Protein AF-A0A652JST8-F1 (afdb_monomer)

Foldseek 3Di:
DQDDDVSVVVVVCVVVCVVCPPPPVVVVLVVCCVVPNVPVSVVVVVVVVVVVVVVCVVVVVVCVVPDPPVVVVVVVVVVVVVVVVVVVVVVVVD

Solvent-accessible surface area (backbone atoms only — not comparable to full-atom values): 5382 Å² total; per-residue (Å²): 131,82,82,52,69,68,60,44,48,52,52,53,50,51,54,51,51,63,73,56,60,88,39,72,66,56,58,52,49,51,52,44,19,74,76,68,37,57,69,60,36,51,54,51,52,51,53,49,54,53,50,54,49,51,51,49,50,57,52,48,56,56,46,61,75,79,42,62,66,70,57,56,53,51,52,52,50,50,52,52,51,52,50,51,51,50,55,55,52,48,67,75,74,107

Radius of gyration: 17.37 Å; Cα contacts (8 Å, |Δi|>4): 16; chains: 1; bounding box: 38×23×46 Å

Structure (mmCIF, N/CA/C/O backbone):
data_AF-A0A652JST8-F1
#
_entry.id   AF-A0A652JST8-F1
#
loop_
_atom_site.group_PDB
_atom_site.id
_atom_site.type_symbol
_atom_site.label_atom_id
_atom_site.label_alt_id
_atom_site.label_comp_id
_atom_site.label_asym_id
_atom_site.label_entity_id
_atom_site.label_seq_id
_atom_site.pdbx_PDB_ins_code
_atom_site.Cartn_x
_atom_site.Cartn_y
_atom_site.Cartn_z
_atom_site.occupancy
_atom_site.B_iso_or_equiv
_atom_site.auth_seq_id
_atom_site.auth_comp_id
_atom_site.auth_asym_id
_atom_site.auth_atom_id
_atom_site.pdbx_PDB_model_num
ATOM 1 N N . THR A 1 1 ? -5.415 -17.107 18.374 1.00 58.59 1 THR A N 1
ATOM 2 C CA . THR A 1 1 ? -4.929 -15.712 18.337 1.00 58.59 1 THR A CA 1
ATOM 3 C C . THR A 1 1 ? -3.473 -15.741 17.926 1.00 58.59 1 THR A C 1
ATOM 5 O O . THR A 1 1 ? -2.702 -16.483 18.513 1.00 58.59 1 THR A O 1
ATOM 8 N N . VAL A 1 2 ? -3.101 -15.028 16.864 1.00 67.75 2 VAL A N 1
ATOM 9 C CA . VAL A 1 2 ? -1.706 -14.954 16.409 1.00 67.75 2 VAL A CA 1
ATOM 10 C C . VAL A 1 2 ? -0.987 -13.964 17.327 1.00 67.75 2 VAL A C 1
ATOM 12 O O . VAL A 1 2 ? -1.072 -12.757 17.127 1.00 67.75 2 VAL A O 1
ATOM 15 N N . THR A 1 3 ? -0.385 -14.451 18.410 1.00 75.56 3 THR A N 1
ATOM 16 C CA . THR A 1 3 ? 0.273 -13.605 19.419 1.00 75.56 3 THR A CA 1
ATOM 17 C C . THR A 1 3 ? 1.783 -13.785 19.333 1.00 75.56 3 THR A C 1
ATOM 19 O O . THR A 1 3 ? 2.311 -14.810 19.752 1.00 75.56 3 THR A O 1
ATOM 22 N N . GLY A 1 4 ? 2.474 -12.800 18.756 1.00 89.31 4 GLY A N 1
ATOM 23 C CA . GLY A 1 4 ? 3.933 -12.770 18.623 1.00 89.31 4 GLY A CA 1
ATOM 24 C C . GLY A 1 4 ? 4.376 -11.960 17.403 1.00 89.31 4 GLY A C 1
ATOM 25 O O . GLY A 1 4 ? 3.635 -11.865 16.428 1.00 89.31 4 GLY A O 1
ATOM 26 N N . PHE A 1 5 ? 5.584 -11.390 17.438 1.00 91.75 5 PHE A N 1
ATOM 27 C CA . PHE A 1 5 ? 6.112 -10.585 16.328 1.00 91.75 5 PHE A CA 1
ATOM 28 C C . PHE A 1 5 ? 6.219 -11.393 15.027 1.00 91.75 5 PHE A C 1
ATOM 30 O O . PHE A 1 5 ? 5.640 -11.003 14.019 1.00 91.75 5 PHE A O 1
ATOM 37 N N . TRP A 1 6 ? 6.900 -12.545 15.063 1.00 94.69 6 TRP A N 1
ATOM 38 C CA . TRP A 1 6 ? 7.137 -13.363 13.869 1.00 94.69 6 TRP A CA 1
ATOM 39 C C . TRP A 1 6 ? 5.852 -13.861 13.198 1.00 94.69 6 TRP A C 1
ATOM 41 O O . TRP A 1 6 ? 5.744 -13.711 11.982 1.00 94.69 6 TRP A O 1
ATOM 51 N N . PRO A 1 7 ? 4.854 -14.386 13.937 1.00 93.62 7 PRO A N 1
ATOM 52 C CA . PRO A 1 7 ? 3.604 -14.822 13.325 1.00 93.62 7 PRO A CA 1
ATOM 53 C C . PRO A 1 7 ? 2.761 -13.672 12.748 1.00 93.62 7 PRO A C 1
ATOM 55 O O . PRO A 1 7 ? 2.131 -13.846 11.708 1.00 93.62 7 PRO A O 1
ATOM 58 N N . VAL A 1 8 ? 2.749 -12.495 13.390 1.00 92.50 8 VAL A N 1
ATOM 59 C CA . VAL A 1 8 ? 2.044 -11.303 12.874 1.00 92.50 8 VAL A CA 1
ATOM 60 C C . VAL A 1 8 ? 2.746 -10.750 11.636 1.00 92.50 8 VAL A C 1
ATOM 62 O O . VAL A 1 8 ? 2.090 -10.430 10.648 1.00 92.50 8 VAL A O 1
ATOM 65 N N . TYR A 1 9 ? 4.078 -10.674 11.664 1.00 92.19 9 TYR A N 1
ATOM 66 C CA . TYR A 1 9 ? 4.878 -10.247 10.521 1.00 92.19 9 TYR A CA 1
ATOM 67 C C . TYR A 1 9 ? 4.650 -11.158 9.315 1.00 92.19 9 TYR A C 1
ATOM 69 O O . TYR A 1 9 ? 4.351 -10.660 8.234 1.00 92.19 9 TYR A O 1
ATOM 77 N N . SER A 1 10 ? 4.735 -12.480 9.490 1.00 94.69 10 SER A N 1
ATOM 78 C CA . SER A 1 10 ? 4.595 -13.418 8.375 1.00 94.69 10 SER A CA 1
ATOM 79 C C . SER A 1 10 ? 3.188 -13.413 7.783 1.00 94.69 10 SER A C 1
ATOM 81 O O . SER A 1 10 ? 3.049 -13.418 6.564 1.00 94.69 10 SER A O 1
ATOM 83 N N . THR A 1 11 ? 2.143 -13.345 8.614 1.00 94.00 11 THR A N 1
ATOM 84 C CA . THR A 1 11 ? 0.760 -13.253 8.118 1.00 94.00 11 THR A CA 1
ATOM 85 C C . THR A 1 11 ? 0.497 -11.945 7.386 1.00 94.00 11 THR A C 1
ATOM 87 O O . THR A 1 11 ? -0.076 -11.979 6.301 1.00 94.00 11 THR A O 1
ATOM 90 N N . ALA A 1 12 ? 0.939 -10.806 7.926 1.00 91.38 12 ALA A N 1
ATOM 91 C CA . ALA A 1 12 ? 0.782 -9.516 7.257 1.00 91.38 12 ALA A CA 1
ATOM 92 C C . ALA A 1 12 ? 1.584 -9.450 5.948 1.00 91.38 12 ALA A C 1
ATOM 94 O O . ALA A 1 12 ? 1.044 -9.037 4.924 1.00 91.38 12 ALA A O 1
ATOM 95 N N . PHE A 1 13 ? 2.841 -9.906 5.966 1.00 91.69 13 PHE A N 1
ATOM 96 C CA . PHE A 1 13 ? 3.691 -9.961 4.780 1.00 91.69 13 PHE A CA 1
ATOM 97 C C . PHE A 1 13 ? 3.065 -10.836 3.698 1.00 91.69 13 PHE A C 1
ATOM 99 O O . PHE A 1 13 ? 2.895 -10.368 2.581 1.00 91.69 13 PHE A O 1
ATOM 106 N N . MET A 1 14 ? 2.665 -12.069 4.026 1.00 95.25 14 MET A N 1
ATOM 107 C CA . MET A 1 14 ? 2.072 -12.979 3.043 1.00 95.25 14 MET A CA 1
ATOM 108 C C . MET A 1 14 ? 0.728 -12.472 2.521 1.00 95.25 14 MET A C 1
ATOM 110 O O . MET A 1 14 ? 0.464 -12.600 1.330 1.00 95.25 14 MET A O 1
ATOM 114 N N . ALA A 1 15 ? -0.102 -11.860 3.370 1.00 93.12 15 ALA A N 1
ATOM 115 C CA . ALA A 1 15 ? -1.367 -11.274 2.935 1.00 93.12 15 ALA A CA 1
ATOM 116 C C . ALA A 1 15 ? -1.151 -10.157 1.904 1.00 93.12 15 ALA A C 1
ATOM 118 O O . ALA A 1 15 ? -1.783 -10.176 0.852 1.00 93.12 15 ALA A O 1
ATOM 119 N N . VAL A 1 16 ? -0.235 -9.220 2.175 1.00 90.06 16 VAL A N 1
ATOM 120 C CA . VAL A 1 16 ? 0.087 -8.129 1.240 1.00 90.06 16 VAL A CA 1
ATOM 121 C C . VAL A 1 16 ? 0.778 -8.672 -0.007 1.00 90.06 16 VAL A C 1
ATOM 123 O O . VAL A 1 16 ? 0.405 -8.325 -1.116 1.00 90.06 16 VAL A O 1
ATOM 126 N N . PHE A 1 17 ? 1.745 -9.568 0.156 1.00 90.19 17 PHE A N 1
ATOM 127 C CA . PHE A 1 17 ? 2.510 -10.129 -0.950 1.00 90.19 17 PHE A CA 1
ATOM 128 C C . PHE A 1 17 ? 1.637 -10.882 -1.954 1.00 90.19 17 PHE A C 1
ATOM 130 O O . PHE A 1 17 ? 1.801 -10.695 -3.153 1.00 90.19 17 PHE A O 1
ATOM 137 N N . ILE A 1 18 ? 0.690 -11.694 -1.475 1.00 93.38 18 ILE A N 1
ATOM 138 C CA . ILE A 1 18 ? -0.277 -12.381 -2.339 1.00 93.38 18 ILE A CA 1
ATOM 139 C C . ILE A 1 18 ? -1.249 -11.373 -2.962 1.00 93.38 18 ILE A C 1
ATOM 141 O O . ILE A 1 18 ? -1.578 -11.504 -4.136 1.00 93.38 18 ILE A O 1
ATOM 145 N N . SER A 1 19 ? -1.695 -10.370 -2.197 1.00 90.31 19 SER A N 1
ATOM 146 C CA . SER A 1 19 ? -2.620 -9.338 -2.685 1.00 90.31 19 SER A CA 1
ATOM 147 C C . SER A 1 19 ? -2.026 -8.481 -3.804 1.00 90.31 19 SER A C 1
ATOM 149 O O . SER A 1 19 ? -2.761 -8.056 -4.686 1.00 90.31 19 SER A O 1
ATOM 151 N N . GLU A 1 20 ? -0.721 -8.222 -3.759 1.00 89.50 20 GLU A N 1
ATOM 152 C CA . GLU A 1 20 ? 0.004 -7.352 -4.696 1.00 89.50 20 GLU A CA 1
ATOM 153 C C . GLU A 1 20 ? 0.793 -8.154 -5.750 1.00 89.50 20 GLU A C 1
ATOM 155 O O . GLU A 1 20 ? 1.601 -7.600 -6.505 1.00 89.50 20 GLU A O 1
ATOM 160 N N . TRP A 1 21 ? 0.629 -9.482 -5.789 1.00 88.00 21 TRP A N 1
ATOM 161 C CA . TRP A 1 21 ? 1.381 -10.320 -6.716 1.00 88.00 21 TRP A CA 1
ATOM 162 C C . TRP A 1 21 ? 0.924 -10.069 -8.156 1.00 88.00 21 TRP A C 1
ATOM 164 O O . TRP A 1 21 ? -0.214 -10.361 -8.518 1.00 88.00 21 TRP A O 1
ATOM 174 N N . GLY A 1 22 ? 1.845 -9.612 -9.008 1.00 82.38 22 GLY A N 1
ATOM 175 C CA . GLY A 1 22 ? 1.567 -9.372 -10.424 1.00 82.38 22 GLY A CA 1
ATOM 176 C C . GLY A 1 22 ? 0.821 -8.069 -10.704 1.00 82.38 22 GLY A C 1
ATOM 177 O O . GLY A 1 22 ? 0.262 -7.919 -11.789 1.00 82.38 22 GLY A O 1
ATOM 178 N N . ASP A 1 23 ? 0.815 -7.134 -9.754 1.00 90.94 23 ASP A N 1
ATOM 179 C CA . ASP A 1 23 ? 0.230 -5.815 -9.961 1.00 90.94 23 ASP A CA 1
ATOM 180 C C . ASP A 1 23 ? 0.990 -4.990 -11.026 1.00 90.94 23 ASP A C 1
ATOM 182 O O . ASP A 1 23 ? 2.190 -5.167 -11.274 1.00 90.94 23 ASP A O 1
ATOM 186 N N . LEU A 1 24 ? 0.287 -4.040 -11.646 1.00 87.38 24 LEU A N 1
ATOM 187 C CA . LEU A 1 24 ? 0.802 -3.132 -12.675 1.00 87.38 24 LEU A CA 1
ATOM 188 C C . LEU A 1 24 ? 2.006 -2.318 -12.168 1.00 87.38 24 LEU A C 1
ATOM 190 O O . LEU A 1 24 ? 2.924 -1.994 -12.937 1.00 87.38 24 LEU A O 1
ATOM 194 N N . THR A 1 25 ? 2.063 -2.041 -10.863 1.00 89.81 25 THR A N 1
ATOM 195 C CA . THR A 1 25 ? 3.222 -1.400 -10.227 1.00 89.81 25 THR A CA 1
ATOM 196 C C . THR A 1 25 ? 4.510 -2.215 -10.377 1.00 89.81 25 THR A C 1
ATOM 198 O O . THR A 1 25 ? 5.579 -1.618 -10.540 1.00 89.81 25 THR A O 1
ATOM 201 N N . GLN A 1 26 ? 4.448 -3.552 -10.422 1.00 92.38 26 GLN A N 1
ATOM 202 C CA . GLN A 1 26 ? 5.625 -4.405 -10.633 1.00 92.38 26 GLN A CA 1
ATOM 203 C C . GLN A 1 26 ? 6.174 -4.257 -12.057 1.00 92.38 26 GLN A C 1
ATOM 205 O O . GLN A 1 26 ? 7.381 -4.083 -12.236 1.00 92.38 26 GLN A O 1
ATOM 210 N N . ILE A 1 27 ? 5.294 -4.244 -13.065 1.00 92.75 27 ILE A N 1
ATOM 211 C CA . ILE A 1 27 ? 5.675 -4.027 -14.472 1.00 92.75 27 ILE A CA 1
ATOM 212 C C . ILE A 1 27 ? 6.285 -2.631 -14.643 1.00 92.75 27 ILE A C 1
ATOM 214 O O . ILE A 1 27 ? 7.328 -2.472 -15.279 1.00 92.75 27 ILE A O 1
ATOM 218 N N . THR A 1 28 ? 5.679 -1.620 -14.017 1.00 92.81 28 THR A N 1
ATOM 219 C CA . THR A 1 28 ? 6.177 -0.237 -14.056 1.00 92.81 28 THR A CA 1
ATOM 220 C C . THR A 1 28 ? 7.545 -0.117 -13.385 1.00 92.81 28 THR A C 1
ATOM 222 O O . THR A 1 28 ? 8.443 0.529 -13.923 1.00 92.81 28 THR A O 1
ATOM 225 N N . THR A 1 29 ? 7.742 -0.794 -12.251 1.00 93.62 29 THR A N 1
ATOM 226 C CA . THR A 1 29 ? 9.031 -0.834 -11.546 1.00 93.62 29 THR A CA 1
ATOM 227 C C . THR A 1 29 ? 10.098 -1.542 -12.380 1.00 93.62 29 THR A C 1
ATOM 229 O O . THR A 1 29 ? 11.226 -1.061 -12.457 1.00 93.62 29 THR A O 1
ATOM 232 N N . ALA A 1 30 ? 9.756 -2.640 -13.059 1.00 92.69 30 ALA A N 1
ATOM 233 C CA . ALA A 1 30 ? 10.674 -3.338 -13.958 1.00 92.69 30 ALA A CA 1
ATOM 234 C C . ALA A 1 30 ? 11.084 -2.465 -15.156 1.00 92.69 30 ALA A C 1
ATOM 236 O O . ALA A 1 30 ? 12.265 -2.407 -15.501 1.00 92.69 30 ALA A O 1
ATOM 237 N N . ASN A 1 31 ? 10.136 -1.730 -15.746 1.00 94.31 31 ASN A N 1
ATOM 238 C CA . ASN A 1 31 ? 10.423 -0.780 -16.821 1.00 94.31 31 ASN A CA 1
ATOM 239 C C . ASN A 1 31 ? 11.333 0.362 -16.328 1.00 94.31 31 ASN A C 1
ATOM 241 O O . ASN A 1 31 ? 12.344 0.691 -16.951 1.00 94.31 31 ASN A O 1
ATOM 245 N N . LEU A 1 32 ? 11.045 0.904 -15.142 1.00 94.88 32 LEU A N 1
ATOM 246 C CA . LEU A 1 32 ? 11.879 1.937 -14.535 1.00 94.88 32 LEU A CA 1
ATOM 247 C C . LEU A 1 32 ? 13.301 1.429 -14.249 1.00 94.88 32 LEU A C 1
ATOM 249 O O . LEU A 1 32 ? 14.262 2.153 -14.512 1.00 94.88 32 LEU A O 1
ATOM 253 N N . ALA A 1 33 ? 13.442 0.178 -13.801 1.00 95.75 33 ALA A N 1
ATOM 254 C CA . ALA A 1 33 ? 14.731 -0.471 -13.573 1.00 95.75 33 ALA A CA 1
ATOM 255 C C . ALA A 1 33 ? 15.521 -0.665 -14.873 1.00 95.75 33 ALA A C 1
ATOM 257 O O . ALA A 1 33 ? 16.736 -0.457 -14.874 1.00 95.7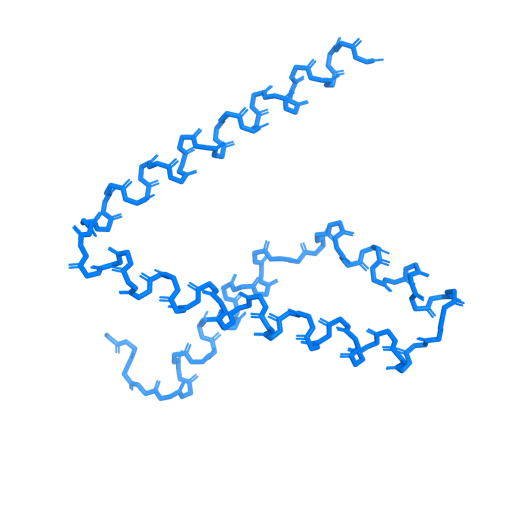5 33 ALA A O 1
ATOM 258 N N . ALA A 1 34 ? 14.842 -0.995 -15.975 1.00 94.56 34 ALA A N 1
ATOM 259 C CA . ALA A 1 34 ? 15.460 -1.104 -17.294 1.00 94.56 34 ALA A CA 1
ATOM 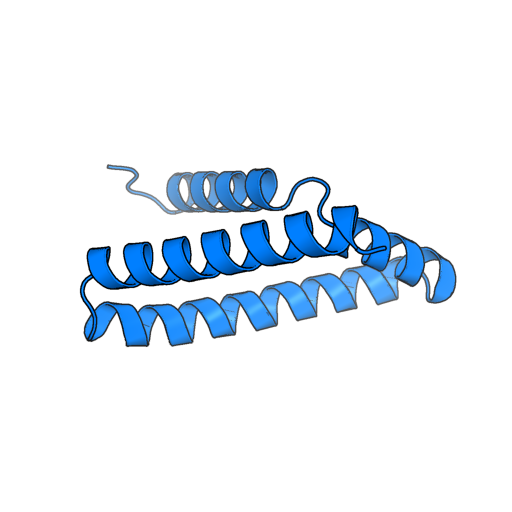260 C C . ALA A 1 34 ? 15.974 0.252 -17.814 1.00 94.56 34 ALA A C 1
ATOM 262 O O . ALA A 1 34 ? 17.024 0.297 -18.450 1.00 94.56 34 ALA A O 1
ATOM 263 N N . SER A 1 35 ? 15.278 1.355 -17.514 1.00 92.88 35 SER A N 1
ATOM 264 C CA . SER A 1 35 ? 15.657 2.695 -17.989 1.00 92.88 35 SER A CA 1
ATOM 265 C C . SER A 1 35 ? 16.625 3.454 -17.070 1.00 92.88 35 SER A C 1
ATOM 267 O O . SER A 1 35 ? 17.438 4.225 -17.572 1.00 92.88 35 SER A O 1
ATOM 269 N N . ASN A 1 36 ? 16.525 3.303 -15.745 1.00 90.38 36 ASN A N 1
ATOM 270 C CA . ASN A 1 36 ? 17.239 4.134 -14.755 1.00 90.38 36 ASN A CA 1
ATOM 271 C C . ASN A 1 36 ? 18.225 3.337 -13.884 1.00 90.38 36 ASN A C 1
ATOM 273 O O . ASN A 1 36 ? 18.850 3.887 -12.974 1.00 90.38 36 ASN A O 1
ATOM 277 N N . GLY A 1 37 ? 18.369 2.039 -14.152 1.00 92.50 37 GLY A N 1
ATOM 278 C CA . GLY A 1 37 ? 19.249 1.139 -13.421 1.00 92.50 37 GLY A CA 1
ATOM 279 C C . GLY A 1 37 ? 18.566 0.450 -12.238 1.00 92.50 37 GLY A C 1
ATOM 280 O O . GLY A 1 37 ? 17.775 1.035 -11.487 1.00 92.50 37 GLY A O 1
ATOM 281 N N . THR A 1 38 ? 18.924 -0.821 -12.054 1.00 92.94 38 THR A N 1
ATOM 282 C CA . THR A 1 38 ? 18.303 -1.738 -11.091 1.00 92.94 38 THR A CA 1
ATOM 283 C C . THR A 1 38 ? 18.408 -1.252 -9.650 1.00 92.94 38 THR A C 1
ATOM 285 O O . THR A 1 38 ? 17.421 -1.273 -8.924 1.00 92.94 38 THR A O 1
ATOM 288 N N . TRP A 1 39 ? 19.586 -0.788 -9.223 1.00 93.81 39 TRP A N 1
ATOM 289 C CA . TRP A 1 39 ? 19.823 -0.443 -7.817 1.00 93.81 39 TRP A CA 1
ATOM 290 C C . TRP A 1 39 ? 19.115 0.848 -7.392 1.00 93.81 39 TRP A C 1
ATOM 292 O O . TRP A 1 39 ? 18.483 0.890 -6.338 1.00 93.81 39 TRP A O 1
ATOM 302 N N . SER A 1 40 ? 19.159 1.875 -8.247 1.00 93.75 40 SER A N 1
ATOM 303 C CA . SER A 1 40 ? 18.449 3.141 -8.021 1.00 93.75 40 SER A CA 1
ATOM 304 C C . SER A 1 40 ? 16.940 2.908 -7.912 1.00 93.75 40 SER A C 1
ATOM 306 O O . SER A 1 40 ? 16.292 3.349 -6.962 1.00 93.75 40 SER A O 1
ATOM 308 N N . THR A 1 41 ? 16.393 2.111 -8.833 1.00 95.50 41 THR A N 1
ATOM 309 C CA . THR A 1 41 ? 14.966 1.775 -8.852 1.00 95.50 41 THR A CA 1
ATOM 310 C C . THR A 1 41 ? 14.557 0.902 -7.667 1.00 95.50 41 THR A C 1
ATOM 312 O O . THR A 1 41 ? 13.508 1.144 -7.070 1.00 95.50 41 THR A O 1
ATOM 315 N N . ALA A 1 42 ? 15.377 -0.080 -7.279 1.00 93.50 42 ALA A N 1
ATOM 316 C 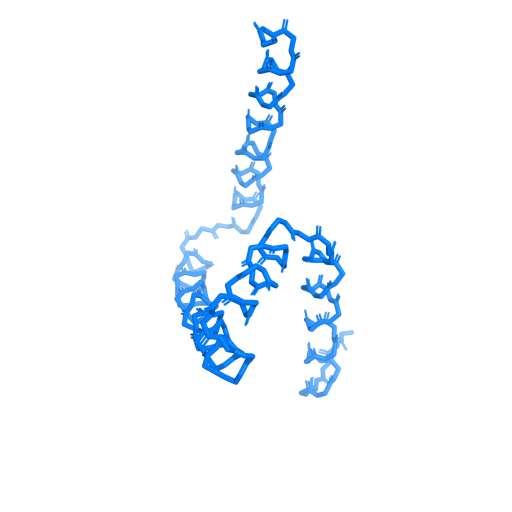CA . ALA A 1 42 ? 15.101 -0.938 -6.127 1.00 93.50 42 ALA A CA 1
ATOM 317 C C . ALA A 1 42 ? 15.016 -0.128 -4.825 1.00 93.50 42 ALA A C 1
ATOM 319 O O . ALA A 1 42 ? 14.065 -0.283 -4.062 1.00 93.50 42 ALA A O 1
ATOM 320 N N . ILE A 1 43 ? 15.964 0.784 -4.592 1.00 96.00 43 ILE A N 1
ATOM 321 C CA . ILE A 1 43 ? 15.953 1.637 -3.395 1.00 96.00 43 ILE A CA 1
ATOM 322 C C . ILE A 1 43 ? 14.781 2.621 -3.440 1.00 96.00 43 ILE A C 1
ATOM 324 O O . ILE A 1 43 ? 14.070 2.767 -2.446 1.00 96.00 43 ILE A O 1
ATOM 328 N N . GLY A 1 44 ? 14.554 3.274 -4.583 1.00 95.19 44 GLY A N 1
ATOM 329 C CA . GLY A 1 44 ? 13.474 4.248 -4.741 1.00 95.19 44 GLY A CA 1
ATOM 330 C C . GLY A 1 44 ? 12.089 3.631 -4.534 1.00 95.19 44 GLY A C 1
ATOM 331 O O . GLY A 1 44 ? 11.292 4.156 -3.757 1.00 95.19 44 GLY A O 1
ATOM 332 N N . SER A 1 45 ? 11.819 2.487 -5.169 1.00 93.75 45 SER A N 1
ATOM 333 C CA . SER A 1 45 ? 10.548 1.763 -5.022 1.00 93.75 45 SER A CA 1
ATOM 334 C C . SER A 1 45 ? 10.345 1.230 -3.601 1.00 93.75 45 SER A C 1
ATOM 336 O O . SER A 1 45 ? 9.260 1.394 -3.043 1.00 93.75 45 SER A O 1
ATOM 338 N N . ALA A 1 46 ? 11.389 0.687 -2.964 1.00 93.06 46 ALA A N 1
ATOM 339 C CA . ALA A 1 46 ? 11.318 0.253 -1.570 1.00 93.06 46 ALA A CA 1
ATOM 340 C C . ALA A 1 46 ? 11.021 1.424 -0.616 1.00 93.06 46 ALA A C 1
ATOM 342 O O . ALA A 1 46 ? 10.144 1.315 0.243 1.00 93.06 46 ALA A O 1
ATOM 343 N N . ALA A 1 47 ? 11.700 2.563 -0.784 1.00 96.25 47 ALA A N 1
ATOM 344 C CA . ALA A 1 47 ? 11.476 3.757 0.029 1.00 96.25 47 ALA A CA 1
ATOM 345 C C . ALA A 1 47 ? 10.069 4.339 -0.175 1.00 96.25 47 ALA A C 1
ATOM 347 O O . ALA A 1 47 ? 9.417 4.742 0.794 1.00 96.25 47 ALA A O 1
ATOM 348 N N . ALA A 1 48 ? 9.576 4.342 -1.415 1.00 93.75 48 ALA A N 1
ATOM 349 C CA . ALA A 1 48 ? 8.217 4.760 -1.734 1.00 93.75 48 ALA A CA 1
ATOM 350 C C . ALA A 1 48 ? 7.181 3.844 -1.064 1.00 93.75 48 ALA A C 1
ATOM 352 O O . ALA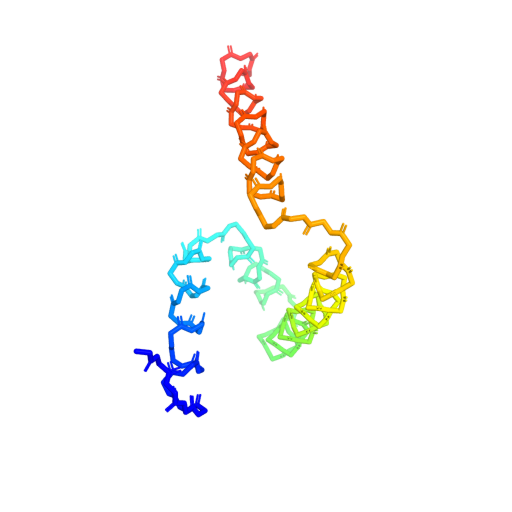 A 1 48 ? 6.277 4.343 -0.389 1.00 93.75 48 ALA A O 1
ATOM 353 N N . LEU A 1 49 ? 7.355 2.519 -1.163 1.00 92.19 49 LEU A N 1
ATOM 354 C CA . LEU A 1 49 ? 6.460 1.537 -0.547 1.00 92.19 49 LEU A CA 1
ATOM 355 C C . LEU A 1 49 ? 6.444 1.650 0.984 1.00 92.19 49 LEU A C 1
ATOM 357 O O . LEU A 1 49 ? 5.374 1.639 1.599 1.00 92.19 49 LEU A O 1
ATOM 361 N N . MET A 1 50 ? 7.61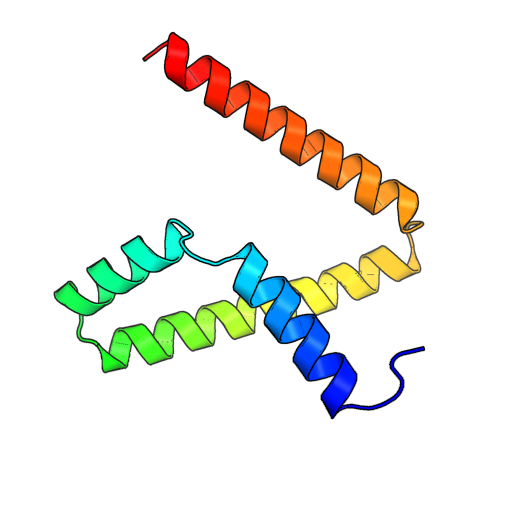1 1.805 1.614 1.00 93.75 50 MET A N 1
ATOM 362 C CA . MET A 1 50 ? 7.697 2.029 3.062 1.00 93.75 50 MET A CA 1
ATOM 363 C C . MET A 1 50 ? 6.993 3.327 3.469 1.00 93.75 50 MET A C 1
ATOM 365 O O . MET A 1 50 ? 6.264 3.347 4.462 1.00 93.75 50 MET A O 1
ATOM 369 N N . SER A 1 51 ? 7.168 4.393 2.686 1.00 96.69 51 SER A N 1
ATOM 370 C CA . SER A 1 51 ? 6.580 5.705 2.967 1.00 96.69 51 SER A CA 1
ATOM 371 C C . SER A 1 51 ? 5.055 5.683 2.868 1.00 96.69 51 SER A C 1
ATOM 373 O O . SER A 1 51 ? 4.373 6.111 3.801 1.00 96.69 51 SER A O 1
ATOM 375 N N . VAL A 1 52 ? 4.499 5.127 1.786 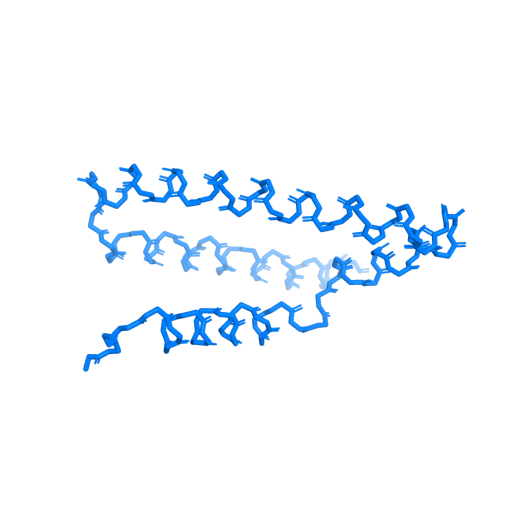1.00 94.19 52 VAL A N 1
ATOM 376 C CA . VAL A 1 52 ? 3.039 5.020 1.626 1.00 94.19 52 VAL A CA 1
ATOM 377 C C . VAL A 1 52 ? 2.429 4.084 2.672 1.00 94.19 52 VAL A C 1
ATOM 379 O O . V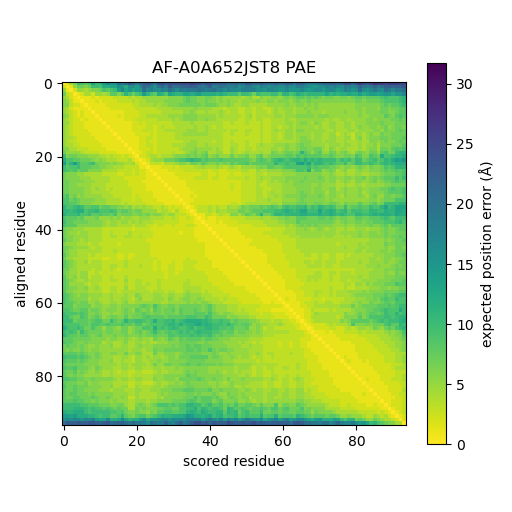AL A 1 52 ? 1.390 4.408 3.244 1.00 94.19 52 VAL A O 1
ATOM 382 N N . SER A 1 53 ? 3.108 2.984 3.014 1.00 92.38 53 SER A N 1
ATOM 383 C CA . SER A 1 53 ? 2.654 2.055 4.058 1.00 92.38 53 SER A CA 1
ATOM 384 C C . SER A 1 53 ? 2.635 2.711 5.439 1.00 92.38 53 SER A C 1
ATOM 386 O O . SER A 1 53 ? 1.682 2.531 6.200 1.00 92.38 53 SER A O 1
ATOM 388 N N . ALA A 1 54 ? 3.653 3.513 5.767 1.00 93.75 54 ALA A N 1
ATOM 389 C CA . ALA A 1 54 ? 3.699 4.265 7.016 1.00 93.75 54 ALA A CA 1
ATOM 390 C C . ALA A 1 54 ? 2.551 5.282 7.099 1.00 93.75 54 ALA A C 1
ATOM 392 O O . ALA A 1 54 ? 1.854 5.345 8.115 1.00 93.75 54 ALA A O 1
ATOM 393 N N . LEU A 1 55 ? 2.303 6.028 6.017 1.00 95.81 55 LEU A N 1
ATOM 394 C CA . LEU A 1 55 ? 1.175 6.958 5.932 1.00 95.81 55 LEU A CA 1
ATOM 395 C C . LEU A 1 55 ? -0.170 6.233 6.078 1.00 95.81 55 LEU A C 1
ATOM 397 O O . LEU A 1 55 ? -1.022 6.680 6.850 1.00 95.81 55 LEU A O 1
ATOM 401 N N . ALA A 1 56 ? -0.339 5.089 5.413 1.00 92.00 56 ALA A N 1
ATOM 402 C CA . ALA A 1 56 ? -1.540 4.265 5.511 1.00 92.00 56 ALA A CA 1
ATOM 403 C C . ALA A 1 56 ? -1.772 3.750 6.941 1.00 92.00 56 ALA A C 1
ATOM 405 O O . ALA A 1 56 ? -2.900 3.808 7.433 1.00 92.00 56 ALA A O 1
ATOM 406 N N . LEU A 1 57 ? -0.723 3.316 7.651 1.00 92.00 57 LEU A N 1
ATOM 407 C CA . LEU A 1 57 ? -0.833 2.905 9.056 1.00 92.00 57 LEU A CA 1
ATOM 408 C C . LEU A 1 57 ? -1.230 4.069 9.970 1.00 92.00 57 LEU A C 1
ATOM 410 O O . LEU A 1 57 ? -2.080 3.900 10.849 1.00 92.00 57 LEU A O 1
ATOM 414 N N . LEU A 1 58 ? -0.622 5.244 9.786 1.00 93.94 58 LEU A N 1
ATOM 415 C CA . LEU A 1 58 ? -0.917 6.432 10.590 1.00 93.94 58 LEU A CA 1
ATOM 416 C C . LEU A 1 58 ? -2.367 6.888 10.388 1.00 93.94 58 LEU A C 1
ATOM 418 O O . LEU A 1 58 ? -3.102 7.066 11.366 1.00 93.94 58 LEU A O 1
ATOM 422 N N . ALA A 1 59 ? -2.798 7.006 9.131 1.00 92.75 59 ALA A N 1
ATOM 423 C CA . ALA A 1 59 ? -4.169 7.359 8.779 1.00 92.75 59 ALA A CA 1
ATOM 424 C C . ALA A 1 59 ? -5.164 6.283 9.245 1.00 92.75 59 ALA A C 1
ATOM 426 O O . ALA A 1 59 ? -6.162 6.594 9.900 1.00 92.75 59 ALA A O 1
ATOM 427 N N . GLY A 1 60 ? -4.862 5.008 8.996 1.00 90.31 60 GLY A N 1
ATOM 428 C CA . GLY A 1 60 ? -5.689 3.872 9.395 1.00 90.31 60 GLY A CA 1
ATOM 429 C C . GLY A 1 60 ? -5.885 3.797 10.907 1.00 90.31 60 GLY A C 1
ATOM 430 O O . GLY A 1 60 ? -7.008 3.604 11.373 1.00 90.31 60 GLY A O 1
ATOM 431 N N . ARG A 1 61 ? -4.833 4.052 11.696 1.00 89.88 61 ARG A N 1
ATOM 432 C CA . ARG A 1 61 ? -4.926 4.115 13.163 1.00 89.88 61 ARG A CA 1
ATOM 433 C C . ARG A 1 61 ? -5.823 5.257 13.636 1.00 89.88 61 ARG A C 1
ATOM 435 O O . ARG A 1 61 ? -6.526 5.095 14.633 1.00 89.88 61 ARG A O 1
ATOM 442 N N . PHE A 1 62 ? -5.797 6.405 12.963 1.00 89.94 62 PHE A N 1
ATOM 443 C CA . PHE A 1 62 ? -6.678 7.526 13.289 1.00 89.94 62 PHE A CA 1
ATOM 444 C C . PHE A 1 62 ? -8.144 7.199 12.977 1.00 89.94 62 PHE A C 1
ATOM 446 O O . PHE A 1 62 ? -9.014 7.398 13.828 1.00 89.94 62 PHE A O 1
ATOM 453 N N . ILE A 1 63 ? -8.406 6.626 11.801 1.00 90.12 63 ILE A N 1
ATOM 454 C CA . ILE A 1 63 ? -9.752 6.235 11.362 1.00 90.12 63 ILE A CA 1
ATOM 455 C C . ILE A 1 63 ? -10.319 5.136 12.267 1.00 90.12 63 ILE A C 1
ATOM 457 O O . ILE A 1 63 ? -11.443 5.267 12.748 1.00 90.12 63 ILE A O 1
ATOM 461 N N . ALA A 1 64 ? -9.531 4.107 12.587 1.00 88.62 64 ALA A N 1
ATOM 462 C CA . ALA A 1 64 ? -9.961 2.985 13.424 1.00 88.62 64 ALA A CA 1
ATOM 463 C C . ALA A 1 64 ? -10.370 3.400 14.849 1.00 88.62 64 ALA A C 1
ATOM 465 O O . ALA A 1 64 ? -11.149 2.701 15.492 1.00 88.62 64 ALA A O 1
ATOM 466 N N . LYS A 1 65 ? -9.874 4.541 15.352 1.00 89.62 65 LYS A N 1
ATOM 467 C CA . LYS A 1 65 ? -10.278 5.090 16.659 1.00 89.62 65 LYS A CA 1
ATOM 468 C C . LYS A 1 65 ? -11.637 5.788 16.637 1.00 89.62 65 LYS A C 1
ATOM 470 O O . LYS A 1 65 ? -12.241 5.936 17.694 1.00 89.62 65 LYS A O 1
ATOM 475 N N . ARG A 1 66 ? -12.085 6.275 15.476 1.00 90.56 66 ARG A N 1
ATOM 476 C CA . ARG A 1 66 ? -13.306 7.092 15.351 1.00 90.56 66 ARG A CA 1
ATOM 477 C C . ARG A 1 66 ? -14.425 6.416 14.571 1.00 90.56 66 ARG A C 1
ATOM 479 O O . ARG A 1 66 ? -15.578 6.798 14.734 1.00 90.56 66 ARG A O 1
ATOM 486 N N . VAL A 1 67 ? -14.101 5.438 13.730 1.00 92.06 67 VAL A N 1
ATOM 487 C CA . VAL A 1 67 ? -15.044 4.796 12.813 1.00 92.06 67 VAL A CA 1
ATOM 488 C C . VAL A 1 67 ? -15.064 3.288 13.071 1.00 92.06 67 VAL A C 1
ATOM 490 O O . VAL A 1 67 ? -14.002 2.663 13.114 1.00 92.06 67 VAL A O 1
ATOM 493 N N . PRO A 1 68 ? -16.248 2.667 13.216 1.00 92.25 68 PRO A N 1
ATOM 494 C CA . PRO A 1 68 ? -16.344 1.223 13.373 1.00 92.25 68 PRO A CA 1
ATOM 495 C C . PRO A 1 68 ? -15.826 0.499 12.124 1.00 92.25 68 PRO A C 1
ATOM 497 O O . PRO A 1 68 ? -16.170 0.850 10.994 1.00 92.25 68 PRO A O 1
ATOM 500 N N . LEU A 1 69 ? -15.051 -0.570 12.333 1.00 89.06 69 LEU A N 1
ATOM 501 C CA . LEU A 1 69 ? -14.370 -1.320 11.269 1.00 89.06 69 LEU A CA 1
ATOM 502 C C . LEU A 1 69 ? -15.321 -1.804 10.159 1.00 89.06 69 LEU A C 1
ATOM 504 O O . LEU A 1 69 ? -14.974 -1.765 8.982 1.00 89.06 69 LEU A O 1
ATOM 508 N N . LYS A 1 70 ? -16.553 -2.185 10.523 1.00 92.75 70 LYS A N 1
ATOM 509 C CA . LYS A 1 70 ? -17.594 -2.605 9.568 1.00 92.75 70 LYS A CA 1
ATOM 510 C C . LYS A 1 70 ? -17.937 -1.511 8.553 1.00 92.75 70 LYS A C 1
ATOM 512 O O . LYS A 1 70 ? -18.188 -1.816 7.391 1.00 92.75 70 LYS A O 1
ATOM 517 N N . THR A 1 71 ? -17.957 -0.248 8.975 1.00 92.62 71 THR A N 1
ATOM 518 C CA . THR A 1 71 ? -18.245 0.882 8.082 1.00 92.62 71 THR A CA 1
ATOM 519 C C . THR A 1 71 ? -17.088 1.112 7.121 1.00 92.62 71 THR A C 1
ATOM 521 O O . THR A 1 71 ? -17.324 1.282 5.930 1.00 92.62 71 THR A O 1
ATOM 524 N N . VAL A 1 72 ? -15.847 1.028 7.609 1.00 91.50 72 VAL A N 1
ATOM 525 C CA . VAL A 1 72 ? -14.646 1.136 6.765 1.00 91.50 72 VAL A CA 1
ATOM 526 C C . VAL A 1 72 ? -14.645 0.053 5.683 1.00 91.50 72 VAL A C 1
ATOM 528 O O . VAL A 1 72 ? -14.464 0.361 4.509 1.00 91.50 72 VAL A O 1
ATOM 531 N N . GLN A 1 73 ? -14.937 -1.198 6.054 1.00 92.38 73 GLN A N 1
ATOM 532 C CA . GLN A 1 73 ? -15.024 -2.317 5.109 1.00 92.38 73 GLN A CA 1
ATOM 533 C C . GLN A 1 73 ? -16.136 -2.128 4.069 1.00 92.38 73 GLN A C 1
ATOM 535 O O . GLN A 1 73 ? -15.915 -2.385 2.889 1.00 92.38 73 GLN A O 1
ATOM 540 N N . ARG A 1 74 ? -17.321 -1.651 4.478 1.00 95.31 74 ARG A N 1
ATOM 541 C CA . ARG A 1 74 ? -18.432 -1.383 3.547 1.00 95.31 74 ARG A CA 1
ATOM 542 C C . ARG A 1 74 ? -18.091 -0.291 2.541 1.00 95.31 74 ARG A C 1
ATOM 544 O O . ARG A 1 74 ? -18.349 -0.474 1.358 1.00 95.31 74 ARG A O 1
ATOM 551 N N . ILE A 1 75 ? -17.516 0.819 3.003 1.00 94.81 75 ILE A N 1
ATOM 552 C CA . ILE A 1 75 ? -17.126 1.928 2.124 1.00 94.81 75 ILE A CA 1
ATOM 553 C C . ILE A 1 75 ? -16.033 1.463 1.161 1.00 94.81 75 ILE A C 1
ATOM 555 O O . ILE A 1 75 ? -16.179 1.651 -0.040 1.00 94.81 75 ILE A O 1
ATOM 559 N N . GLY A 1 76 ? -14.992 0.789 1.663 1.00 93.44 76 GLY A N 1
ATOM 560 C CA . GLY A 1 76 ? -13.928 0.242 0.818 1.00 93.44 76 GLY A CA 1
ATOM 561 C C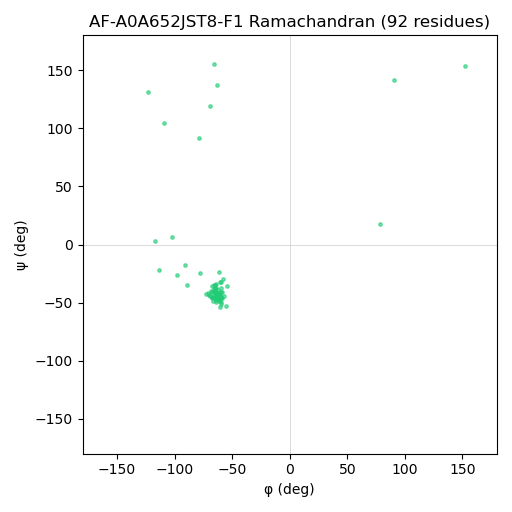 . GLY A 1 76 ? -14.461 -0.720 -0.247 1.00 93.44 76 GLY A C 1
ATOM 562 O O . GLY A 1 76 ? -14.105 -0.599 -1.415 1.00 93.44 76 GLY A O 1
ATOM 563 N N . GLY A 1 77 ? -15.380 -1.615 0.128 1.00 95.56 77 GLY A N 1
ATOM 564 C CA . GLY A 1 77 ? -16.042 -2.521 -0.813 1.00 95.56 77 GLY A CA 1
ATOM 565 C C . GLY A 1 77 ? -16.884 -1.795 -1.865 1.00 95.56 77 GLY A C 1
ATOM 566 O O . GLY A 1 77 ? -16.814 -2.140 -3.039 1.00 95.56 77 GLY A O 1
ATOM 567 N N . LEU A 1 78 ? -17.636 -0.759 -1.479 1.00 97.12 78 LEU A N 1
ATOM 568 C CA . LEU A 1 78 ? -18.401 0.067 -2.423 1.00 97.12 78 LEU A CA 1
ATOM 569 C C . LEU A 1 78 ? -17.491 0.819 -3.400 1.00 97.12 78 LEU A C 1
ATOM 571 O O . LEU A 1 78 ? -17.790 0.860 -4.590 1.00 97.12 78 LEU A O 1
ATOM 575 N N . CYS A 1 79 ? -16.371 1.370 -2.924 1.00 96.88 79 CYS A N 1
ATOM 576 C CA . CYS A 1 79 ? -15.377 2.002 -3.790 1.00 96.88 79 CYS A CA 1
ATOM 577 C C . CYS A 1 79 ? -14.797 0.997 -4.795 1.00 96.88 79 CYS A C 1
ATOM 579 O O . CYS A 1 79 ? -14.743 1.296 -5.984 1.00 96.88 79 CYS A O 1
ATOM 581 N N . MET A 1 80 ? -14.429 -0.205 -4.339 1.00 95.50 80 MET A N 1
ATOM 582 C CA . MET A 1 80 ? -13.917 -1.273 -5.208 1.00 95.50 80 MET A CA 1
ATOM 583 C C . MET A 1 80 ? -14.951 -1.726 -6.243 1.00 95.50 80 MET A C 1
ATOM 585 O O . MET A 1 80 ? -14.608 -1.900 -7.407 1.00 95.50 80 MET A O 1
ATOM 589 N N . LEU A 1 81 ? -16.224 -1.861 -5.858 1.00 96.94 81 LEU A N 1
ATOM 590 C CA . LEU A 1 81 ? -17.306 -2.171 -6.797 1.00 96.94 81 LEU A CA 1
ATOM 591 C C . LEU A 1 81 ? -17.497 -1.064 -7.839 1.00 96.94 81 LEU A C 1
ATOM 593 O O . LEU A 1 81 ? -17.673 -1.365 -9.015 1.00 96.94 81 LEU A O 1
ATOM 597 N N . GLY A 1 82 ? -17.439 0.204 -7.425 1.00 97.19 82 GLY A N 1
ATOM 598 C CA . GLY A 1 82 ? -17.519 1.341 -8.342 1.00 97.19 82 GLY A CA 1
ATOM 599 C C . GLY A 1 82 ? -16.386 1.338 -9.369 1.00 97.19 82 GLY A C 1
ATOM 600 O O . GLY A 1 82 ? -16.649 1.478 -10.561 1.00 97.19 82 GLY A O 1
ATOM 601 N N . LEU A 1 83 ? -15.148 1.106 -8.919 1.00 95.06 83 LEU A N 1
ATOM 602 C CA . LEU A 1 83 ? -13.989 0.961 -9.806 1.00 95.06 83 LEU A CA 1
ATOM 603 C C . LEU A 1 83 ? -14.145 -0.235 -10.749 1.00 95.06 83 LEU A C 1
ATOM 605 O O . LEU A 1 83 ? -13.907 -0.097 -11.942 1.00 95.06 83 LEU A O 1
ATOM 609 N N . ALA A 1 84 ? -14.610 -1.382 -10.248 1.00 95.31 84 ALA A N 1
ATOM 610 C CA . ALA A 1 84 ? -14.834 -2.563 -11.076 1.00 95.31 84 ALA A CA 1
ATOM 611 C C . ALA A 1 84 ? -15.866 -2.303 -12.184 1.00 95.31 84 ALA A C 1
ATOM 613 O O . ALA A 1 84 ? -15.628 -2.654 -13.338 1.00 95.31 84 ALA A O 1
ATOM 614 N N . ILE A 1 85 ? -16.991 -1.655 -11.859 1.00 96.62 85 ILE A N 1
ATOM 615 C CA . ILE A 1 85 ? -18.006 -1.277 -12.853 1.00 96.62 85 ILE A CA 1
ATOM 616 C C . ILE A 1 85 ? -17.404 -0.321 -13.882 1.00 96.62 85 ILE A C 1
ATOM 618 O O . ILE A 1 85 ? -17.585 -0.542 -15.076 1.00 96.62 85 ILE A O 1
ATOM 622 N N . TRP A 1 86 ? -16.662 0.695 -13.432 1.00 96.44 86 TRP A N 1
ATOM 623 C CA . TRP A 1 86 ? -15.995 1.648 -14.318 1.00 96.44 86 TRP A CA 1
ATOM 624 C C . TRP A 1 86 ? -15.082 0.938 -15.324 1.00 96.44 86 TRP A C 1
ATOM 626 O O . TRP A 1 86 ? -15.254 1.098 -16.532 1.00 96.44 86 TRP A O 1
ATOM 636 N N . THR A 1 87 ? -14.179 0.082 -14.839 1.00 94.25 87 THR A N 1
ATOM 637 C CA . THR A 1 87 ? -13.262 -0.683 -15.692 1.00 94.25 87 THR A CA 1
ATOM 638 C C . THR A 1 87 ? -14.016 -1.566 -16.685 1.00 94.25 87 THR A C 1
ATOM 640 O O . THR A 1 87 ? -13.647 -1.624 -17.854 1.00 94.25 87 THR A O 1
ATOM 643 N N . VAL A 1 88 ? -15.108 -2.213 -16.265 1.00 95.88 88 VAL A N 1
ATOM 644 C CA . VAL A 1 88 ? -15.943 -3.017 -17.170 1.00 95.88 88 VAL A CA 1
ATOM 645 C C . VAL A 1 88 ? -16.585 -2.150 -18.252 1.00 95.88 88 VAL A C 1
ATOM 647 O O . VAL A 1 88 ? -16.559 -2.525 -19.419 1.00 95.88 88 VAL A O 1
ATOM 650 N N . THR A 1 89 ? -17.138 -0.986 -17.904 1.00 95.94 89 THR A N 1
ATOM 651 C CA . THR A 1 89 ? -17.743 -0.089 -18.903 1.00 95.94 89 THR A CA 1
ATOM 652 C C . THR A 1 89 ? -16.725 0.467 -19.894 1.00 95.94 89 THR A C 1
ATOM 654 O O . THR A 1 89 ? -17.041 0.611 -21.075 1.00 95.94 89 THR A O 1
ATOM 657 N N . GLU A 1 90 ? -15.503 0.732 -19.435 1.00 93.75 90 GLU A N 1
ATOM 658 C CA . GLU A 1 90 ? -14.404 1.207 -20.273 1.00 93.75 90 GLU A CA 1
ATOM 659 C C . GLU A 1 90 ? -14.007 0.150 -21.313 1.00 93.75 90 GLU A C 1
ATOM 661 O O . GLU A 1 90 ? -13.863 0.484 -22.485 1.00 93.75 90 GLU A O 1
ATOM 666 N N . ILE A 1 91 ? -13.975 -1.133 -20.927 1.00 93.31 91 ILE A N 1
ATOM 667 C CA . ILE A 1 91 ? -13.704 -2.261 -21.838 1.00 93.31 91 ILE A CA 1
ATOM 668 C C . ILE A 1 91 ? -14.727 -2.366 -22.983 1.00 93.31 91 ILE A C 1
ATOM 670 O O . ILE A 1 91 ? -14.372 -2.823 -24.062 1.00 93.31 91 ILE A O 1
ATOM 674 N N . PHE A 1 92 ? -15.992 -1.992 -22.763 1.00 93.12 92 PHE A N 1
ATOM 675 C CA . PHE A 1 92 ? -17.034 -2.068 -23.801 1.00 93.12 92 PHE A CA 1
ATOM 676 C C . PHE A 1 92 ? -17.180 -0.791 -24.636 1.00 93.12 92 PHE A C 1
ATOM 678 O O . PHE A 1 92 ? -17.831 -0.824 -25.681 1.00 93.12 92 PHE A O 1
ATOM 685 N N . THR A 1 93 ? -16.654 0.336 -24.152 1.00 87.94 93 THR A N 1
ATOM 686 C CA . THR A 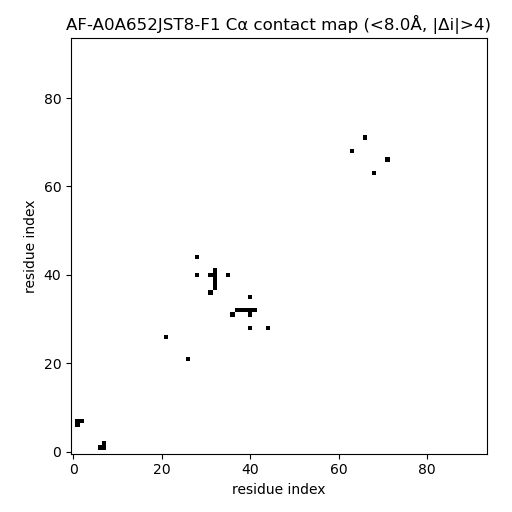1 93 ? -16.774 1.641 -24.823 1.00 87.94 93 THR A CA 1
ATOM 687 C C . THR A 1 93 ? -15.530 1.976 -25.654 1.00 87.94 93 THR A C 1
ATOM 689 O O . THR A 1 93 ? -15.644 2.740 -26.614 1.00 87.94 93 THR A O 1
ATOM 692 N N . GLY A 1 94 ? -14.364 1.429 -25.291 1.00 62.19 94 GLY A N 1
ATOM 693 C CA . GLY A 1 94 ? -13.132 1.462 -26.091 1.00 62.19 94 GLY A CA 1
ATOM 694 C C . GLY A 1 94 ? -13.037 0.304 -27.075 1.00 62.19 94 GLY A C 1
ATOM 695 O O . GLY A 1 94 ? -12.415 0.518 -28.139 1.00 62.19 94 GLY A O 1
#

pLDDT: mean 91.79, std 6.13, range [58.59, 97.19]

Secondary structure (DSSP, 8-state):
---SHHHHHHHHHHHHHHHTTT-HHHHHHHHHHHHH-HHHHHHHHHHHHHHHHHHHHHHHHHHHHHS-HHHHHHHHHHHHHHHHHHHHHHHHH-

Mean predicted aligned error: 5.36 Å

Sequence (94 aa):
TVTGFWPVYSTAFMAVFISEWGDLTQITTANLAASNGTWSTAIGSAAALMSVSALALLAGRFIAKRVPLKTVQRIGGLCMLGLAIWTVTEIFTG